Protein AF-A0A9D4WC76-F1 (afdb_monomer)

Mean predicted aligned error: 4.85 Å

Nearest PDB structures (foldseek):
  3puf-assembly3_G  TM=9.754E-01  e=1.643E-13  Homo sapiens
  3puf-assembly5_M  TM=9.587E-01  e=1.651E-12  Homo sapiens
  3puf-assembly2_D  TM=9.826E-01  e=5.233E-12  Homo sapiens
  8yjz-assembly1_H  TM=9.513E-01  e=6.866E-12  Homo sapiens
  3kio-assembly1_A  TM=9.152E-01  e=1.271E-10  Mus musculus

InterPro domains:
  IPR001352 Ribonuclease HII/HIII [PTHR10954] (1-130)
  IPR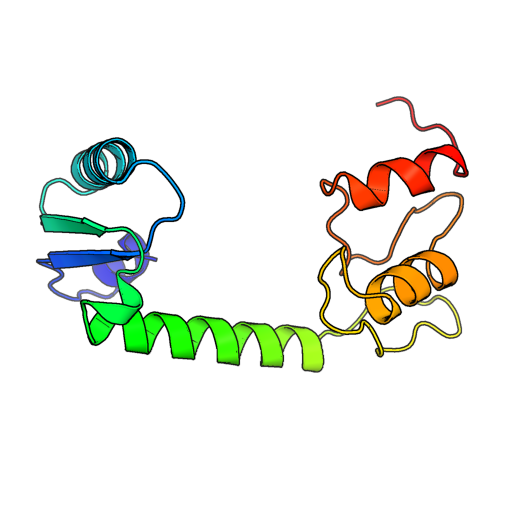012337 Ribonuclease H-like superfamily [SSF53098] (5-123)
  IPR023160 Ribonuclease HII, helix-loop-helix cap domain superfamily [G3DSA:1.10.10.460] (78-127)
  IPR024567 Ribonuclease HII/HIII domain [PF01351] (3-118)
  IPR024567 Ribonuclease HII/HIII domain [PS51975] (1-127)
  IPR036397 Ribonuclease H superfamily [G3DSA:3.30.420.10] (1-77)

Foldseek 3Di:
DVVVCVVVPDPAAEDEEEDPDDQVVVQVVVCVVPVRHHYDYDHPVLVVDVVVVVVVVVVVVVVVVCLVVPDFPDPDPPLDSQCDPCDLVDPSNLVSLVVAQDQEPGHTPVDDCPDPSSVVVPVNHDDDDD

Solvent-accessible surface area (backbone atoms only — not comparable to full-atom values): 8045 Å² total; per-residue (Å²): 108,71,68,58,46,48,73,74,68,50,90,66,58,69,49,73,38,68,42,94,68,67,35,68,65,49,32,54,53,48,35,69,77,39,74,83,33,49,65,47,48,31,69,64,24,44,82,74,35,70,72,36,31,52,50,52,50,56,52,50,56,51,49,55,47,51,64,76,65,58,79,78,86,71,84,60,88,82,79,70,89,69,44,60,86,69,44,90,86,38,67,51,20,49,52,38,51,67,76,52,55,41,57,84,74,44,58,57,87,89,55,66,73,88,39,73,7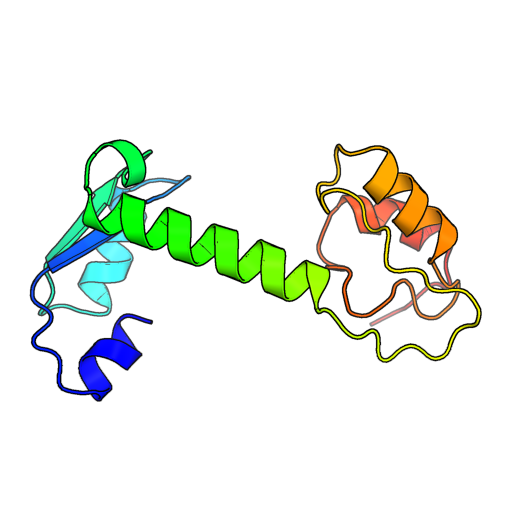9,45,57,69,57,52,76,75,32,63,90,82,90,131

Sequence (130 aa):
LVDRVLKIGVLLTEVYIDTVGDPGKYEAKMSKNFPSIKFVVAKKADSLYPVVSGASIAAKVTRDRAVRDWVLDETADNIHRNFGSGYPADPATKSWLENHKHSIFGFPTLVRFSWGTCSTYFKSGAEVLW

Organism: Pisum sativum (NCBI:txid3888)

Radius of gyration: 19.81 Å; Cα contacts (8 Å, |Δi|>4): 119; chains: 1; bounding box: 44×32×47 Å

Structure (mmCIF, N/CA/C/O backbone):
data_AF-A0A9D4WC76-F1
#
_entry.id   AF-A0A9D4WC76-F1
#
loop_
_atom_site.group_PDB
_atom_site.id
_atom_site.type_symbol
_atom_site.label_atom_id
_atom_site.label_alt_id
_atom_site.label_comp_id
_atom_site.label_asym_id
_atom_site.label_entity_id
_atom_site.label_seq_id
_atom_site.pdbx_PDB_ins_code
_atom_site.Cartn_x
_atom_site.Cartn_y
_atom_site.Cartn_z
_atom_site.occupancy
_atom_site.B_iso_or_equiv
_atom_site.auth_seq_id
_atom_site.auth_comp_id
_atom_site.auth_asym_id
_atom_site.auth_atom_id
_atom_site.pdbx_PDB_model_num
ATOM 1 N N . LEU A 1 1 ? -13.074 0.661 2.031 1.00 94.31 1 LEU A N 1
ATOM 2 C CA . LEU A 1 1 ? -13.282 -0.624 2.746 1.00 94.31 1 LEU A CA 1
ATOM 3 C C . LEU A 1 1 ? -14.261 -0.472 3.906 1.00 94.31 1 LEU A C 1
ATOM 5 O O . LEU A 1 1 ? -15.281 -1.133 3.846 1.00 94.31 1 LEU A O 1
ATOM 9 N N . VAL A 1 2 ? -14.026 0.422 4.878 1.00 95.25 2 VAL A N 1
ATOM 10 C CA . VAL A 1 2 ? -14.977 0.701 5.984 1.00 95.25 2 VAL A CA 1
ATOM 11 C C . VAL A 1 2 ? -16.397 0.983 5.472 1.00 95.25 2 VAL A C 1
ATOM 13 O O . VAL A 1 2 ? -17.326 0.266 5.816 1.00 95.25 2 VAL A O 1
ATOM 16 N N . ASP A 1 3 ? -16.546 1.934 4.547 1.00 95.44 3 ASP A N 1
ATOM 17 C CA . ASP A 1 3 ? -17.830 2.249 3.898 1.00 95.44 3 ASP A CA 1
ATOM 18 C C . ASP A 1 3 ? -18.504 1.028 3.235 1.00 95.44 3 ASP A C 1
ATOM 20 O O . ASP A 1 3 ? -19.706 0.824 3.356 1.00 95.44 3 ASP A O 1
ATOM 24 N N . ARG A 1 4 ? -17.721 0.150 2.593 1.00 96.94 4 ARG A N 1
ATOM 25 C CA . ARG A 1 4 ? -18.242 -1.088 1.994 1.00 96.94 4 ARG A CA 1
ATOM 26 C C . ARG A 1 4 ? -18.809 -2.028 3.059 1.00 96.94 4 ARG A C 1
ATOM 28 O O . ARG A 1 4 ? -19.844 -2.630 2.813 1.00 96.94 4 ARG A O 1
ATOM 35 N N . VAL A 1 5 ? -18.141 -2.154 4.207 1.00 96.00 5 VAL A N 1
ATOM 36 C CA . VAL A 1 5 ? -18.589 -2.996 5.332 1.00 96.00 5 VAL A CA 1
ATOM 37 C C . VAL A 1 5 ? -19.901 -2.467 5.922 1.00 96.00 5 VAL A C 1
ATOM 39 O O . VAL A 1 5 ? -20.813 -3.248 6.176 1.00 96.00 5 VAL A O 1
ATOM 42 N N . LEU A 1 6 ? -20.046 -1.146 6.046 1.00 95.38 6 LEU A N 1
ATOM 43 C CA . LEU A 1 6 ? -21.309 -0.529 6.467 1.00 95.38 6 LEU A CA 1
ATOM 44 C C . LEU A 1 6 ? -22.442 -0.801 5.468 1.00 95.38 6 LEU A C 1
ATOM 46 O O . LEU A 1 6 ? -23.540 -1.183 5.861 1.00 95.38 6 LEU A O 1
ATOM 50 N N . LYS A 1 7 ? -22.165 -0.664 4.166 1.00 96.62 7 LYS A N 1
ATOM 51 C CA . LYS A 1 7 ? -23.154 -0.881 3.095 1.00 96.62 7 LYS A CA 1
ATOM 52 C C . LYS A 1 7 ? -23.683 -2.311 3.016 1.00 96.62 7 LYS A C 1
ATOM 54 O O . LYS A 1 7 ? -24.809 -2.503 2.579 1.00 96.62 7 LYS A O 1
ATOM 59 N N . ILE A 1 8 ? -22.898 -3.302 3.436 1.00 97.19 8 ILE A N 1
ATOM 60 C CA . ILE A 1 8 ? -23.350 -4.702 3.505 1.00 97.19 8 ILE A CA 1
ATOM 61 C C . ILE A 1 8 ? -24.097 -5.026 4.812 1.00 97.19 8 ILE A C 1
ATOM 63 O O . ILE A 1 8 ? -24.413 -6.186 5.052 1.00 97.19 8 ILE A O 1
ATOM 67 N N . GLY A 1 9 ? -24.383 -4.024 5.654 1.00 95.50 9 GLY A N 1
ATOM 68 C CA . GLY A 1 9 ? -25.217 -4.167 6.851 1.00 95.50 9 GLY A CA 1
ATOM 69 C C . GLY A 1 9 ? -24.490 -4.689 8.092 1.00 95.50 9 GLY A C 1
ATOM 70 O O . GLY A 1 9 ? -25.142 -5.059 9.065 1.00 95.50 9 GLY A O 1
ATOM 71 N N . VAL A 1 10 ? -23.153 -4.727 8.091 1.00 96.06 10 VAL A N 1
ATOM 72 C CA . VAL A 1 10 ? -22.389 -5.115 9.284 1.00 96.06 10 VAL A CA 1
ATOM 73 C C . VAL A 1 10 ? -22.448 -3.986 10.310 1.00 96.06 10 VAL A C 1
ATOM 75 O O . VAL A 1 10 ? -22.070 -2.850 10.019 1.00 96.06 10 VAL A O 1
ATOM 78 N N . LEU A 1 11 ? -22.870 -4.317 11.534 1.00 95.50 11 LEU A N 1
ATOM 79 C CA . LEU A 1 11 ? -22.802 -3.411 12.677 1.00 95.50 11 LEU A CA 1
ATOM 80 C C . LEU A 1 11 ? -21.337 -3.217 13.092 1.00 95.50 11 LEU A C 1
ATOM 82 O O . LEU A 1 11 ? -20.785 -3.981 13.881 1.00 95.50 11 LEU A O 1
ATOM 86 N N . LEU A 1 12 ? -20.701 -2.201 12.518 1.00 96.00 12 LEU A N 1
ATOM 87 C CA . LEU A 1 12 ? -19.303 -1.875 12.763 1.00 96.00 12 LEU A CA 1
ATOM 88 C C . LEU A 1 12 ? -19.196 -0.787 13.835 1.00 96.00 12 LEU A C 1
ATOM 90 O O . LEU A 1 12 ? -19.538 0.365 13.584 1.00 96.00 12 LEU A O 1
ATOM 94 N N . THR A 1 13 ? -18.717 -1.155 15.022 1.00 96.88 13 THR A N 1
ATOM 95 C CA . THR A 1 13 ? -18.597 -0.247 16.177 1.00 96.88 13 THR A CA 1
ATOM 96 C C . THR A 1 13 ? -17.170 0.247 16.408 1.00 96.88 13 THR A C 1
ATOM 98 O O . THR A 1 13 ? -16.977 1.370 16.873 1.00 96.88 13 THR A O 1
ATOM 101 N N . GLU A 1 14 ? -16.162 -0.557 16.061 1.00 97.75 14 GLU A N 1
ATOM 102 C CA . GLU A 1 14 ? -14.752 -0.245 16.294 1.00 97.75 14 GLU A CA 1
ATOM 103 C C . GLU A 1 14 ? -13.861 -0.715 15.134 1.00 97.75 14 GLU A C 1
ATOM 105 O O . GLU A 1 14 ? -14.072 -1.786 14.560 1.00 97.75 14 GLU A O 1
ATOM 110 N N . VAL A 1 15 ? -12.858 0.095 14.781 1.00 98.25 15 VAL A N 1
ATOM 111 C CA . VAL A 1 15 ? -11.894 -0.179 13.707 1.00 98.25 15 VAL A CA 1
ATOM 112 C C . VAL A 1 15 ? -10.472 0.094 14.188 1.00 98.25 15 VAL A C 1
ATOM 114 O O . VAL A 1 15 ? -10.149 1.194 14.631 1.00 98.25 15 VAL A O 1
ATOM 117 N N . TYR A 1 16 ? -9.602 -0.898 14.012 1.00 98.44 16 TYR A N 1
ATOM 118 C CA . TYR A 1 16 ? -8.180 -0.827 14.337 1.00 98.44 16 TYR A CA 1
ATOM 119 C C . TYR A 1 16 ? -7.354 -0.688 13.057 1.00 98.44 16 TYR A C 1
ATOM 121 O O . TYR A 1 16 ? -7.568 -1.433 12.097 1.00 98.44 16 TYR A O 1
ATOM 129 N N . ILE A 1 17 ? -6.420 0.262 13.027 1.00 98.12 17 ILE A N 1
ATOM 130 C CA . ILE A 1 17 ? -5.647 0.603 11.828 1.00 98.12 17 ILE A CA 1
ATOM 131 C C . ILE A 1 17 ? -4.153 0.646 12.152 1.00 98.12 17 ILE A C 1
ATOM 133 O O . ILE A 1 17 ? -3.723 1.374 13.046 1.00 98.12 17 ILE A O 1
ATOM 137 N N . ASP A 1 18 ? -3.361 -0.089 11.368 1.00 98.31 18 ASP A N 1
ATOM 138 C CA . ASP A 1 18 ? -1.906 0.067 11.337 1.00 98.31 18 ASP A CA 1
ATOM 139 C C . ASP A 1 18 ? -1.506 1.291 10.506 1.00 98.31 18 ASP A C 1
ATOM 141 O O . ASP A 1 18 ? -2.035 1.516 9.413 1.00 98.31 18 ASP A O 1
ATOM 145 N N . THR A 1 19 ? -0.571 2.092 11.017 1.00 97.56 19 THR A N 1
ATOM 146 C CA . THR A 1 19 ? -0.062 3.279 10.321 1.00 97.56 19 THR A CA 1
ATOM 147 C C . THR A 1 19 ? 1.458 3.354 10.337 1.00 97.56 19 THR A C 1
ATOM 149 O O . THR A 1 19 ? 2.122 3.011 11.314 1.00 97.56 19 THR A O 1
ATOM 152 N N . VAL A 1 20 ? 2.011 3.902 9.258 1.00 94.81 20 VAL A N 1
ATOM 153 C CA . VAL A 1 20 ? 3.423 4.305 9.165 1.00 94.81 20 VAL A CA 1
ATOM 154 C C . VAL A 1 20 ? 3.637 5.766 9.587 1.00 94.81 20 VAL A C 1
ATOM 156 O O . VAL A 1 20 ? 4.758 6.164 9.897 1.00 94.81 20 VAL A O 1
ATOM 159 N N . GLY A 1 21 ? 2.567 6.569 9.601 1.00 93.62 21 GLY A N 1
ATOM 160 C CA . GLY A 1 21 ? 2.601 8.010 9.847 1.00 93.62 21 GLY A CA 1
ATOM 161 C C . GLY A 1 21 ? 2.188 8.407 11.263 1.00 93.62 21 GLY A C 1
ATOM 162 O O . GLY A 1 21 ? 2.289 7.629 12.209 1.00 93.62 21 GLY A O 1
ATOM 163 N N . ASP A 1 22 ? 1.733 9.650 11.400 1.00 96.75 22 ASP A N 1
ATOM 164 C CA . ASP A 1 22 ? 1.155 10.181 12.635 1.00 96.75 22 ASP A CA 1
ATOM 165 C C . ASP A 1 22 ? -0.207 9.512 12.912 1.00 96.75 22 ASP A C 1
ATOM 167 O O . ASP A 1 22 ? -1.132 9.675 12.104 1.00 96.75 22 ASP A O 1
ATOM 171 N N . PRO A 1 23 ? -0.351 8.749 14.013 1.00 97.31 23 PRO A N 1
ATOM 172 C CA . PRO A 1 23 ? -1.606 8.078 14.324 1.00 97.31 23 PRO A CA 1
ATOM 173 C C . PRO A 1 23 ? -2.743 9.051 14.632 1.00 97.31 23 PRO A C 1
ATOM 175 O O . PRO A 1 23 ? -3.840 8.860 14.117 1.00 97.31 23 PRO A O 1
ATOM 178 N N . GLY A 1 24 ? -2.478 10.129 15.376 1.00 97.69 24 GLY A N 1
ATOM 179 C CA . GLY A 1 24 ? -3.503 11.082 15.808 1.00 97.69 24 GLY A CA 1
ATOM 180 C C . GLY A 1 24 ? -4.117 11.851 14.641 1.00 97.69 24 GLY A C 1
ATOM 181 O O . GLY A 1 24 ? -5.338 11.993 14.558 1.00 97.69 24 GLY A O 1
ATOM 182 N N . LYS A 1 25 ? -3.298 12.276 13.668 1.00 97.44 25 LYS A N 1
ATOM 183 C CA . LYS A 1 25 ? -3.810 12.905 12.435 1.00 97.44 25 LYS A CA 1
ATOM 184 C C . LYS A 1 25 ? -4.698 11.953 11.642 1.00 97.44 25 LYS A C 1
ATOM 186 O O . LYS A 1 25 ? -5.707 12.382 11.077 1.00 97.44 25 LYS A O 1
ATOM 191 N N . TYR A 1 26 ? -4.313 10.679 11.559 1.00 97.69 26 TYR A N 1
ATOM 192 C CA . TYR A 1 26 ? -5.079 9.715 10.782 1.00 97.69 26 TYR A CA 1
ATOM 193 C C . TYR A 1 26 ? -6.367 9.304 11.498 1.00 97.69 26 TYR A C 1
ATOM 195 O O . TYR A 1 26 ? -7.417 9.250 10.863 1.00 97.69 26 TYR A O 1
ATOM 203 N N . GLU A 1 27 ? -6.315 9.119 12.814 1.00 97.75 27 GLU A N 1
ATOM 204 C CA . GLU A 1 27 ? -7.483 8.872 13.656 1.00 97.75 27 GLU A CA 1
ATOM 205 C C . GLU A 1 27 ? -8.493 10.013 13.543 1.00 97.75 27 GLU A C 1
ATOM 207 O O . GLU A 1 27 ? -9.640 9.771 13.182 1.00 97.75 27 GLU A O 1
ATOM 212 N N . ALA A 1 28 ? -8.058 11.267 13.711 1.00 97.81 28 ALA A N 1
ATOM 213 C CA . ALA A 1 28 ? -8.931 12.433 13.569 1.00 97.81 28 ALA A CA 1
ATOM 214 C C . ALA A 1 28 ? -9.601 12.492 12.186 1.00 97.81 28 ALA A C 1
ATOM 216 O O . ALA A 1 28 ? -10.794 12.783 12.074 1.00 97.81 28 ALA A O 1
ATOM 217 N N . LYS A 1 29 ? -8.854 12.169 11.121 1.00 97.56 29 LYS A N 1
ATOM 218 C CA . LYS A 1 29 ? -9.399 12.081 9.758 1.00 97.56 29 LYS A CA 1
ATOM 219 C C . LYS A 1 29 ? -10.462 10.984 9.641 1.00 97.56 29 LYS A C 1
ATOM 221 O O . LYS A 1 29 ? -11.493 11.211 9.010 1.00 97.56 29 LYS A O 1
ATOM 226 N N . MET A 1 30 ? -10.213 9.806 10.206 1.00 97.62 30 MET A N 1
ATOM 227 C CA . MET A 1 30 ? -11.136 8.673 10.126 1.00 97.62 30 MET A CA 1
ATOM 228 C C . MET A 1 30 ? -12.397 8.911 10.958 1.00 97.62 30 MET A C 1
ATOM 230 O O . MET A 1 30 ? -13.495 8.763 10.425 1.00 97.62 30 MET A O 1
ATOM 234 N N . SER A 1 31 ? -12.252 9.387 12.194 1.00 97.12 31 SER A N 1
ATOM 235 C CA . SER A 1 31 ? -13.367 9.734 13.081 1.00 97.12 31 SER A CA 1
ATOM 236 C C . SER A 1 31 ? -14.232 10.860 12.507 1.00 97.12 31 SER A C 1
ATOM 238 O O . SER A 1 31 ? -15.451 10.822 12.637 1.00 97.12 31 SER A O 1
ATOM 240 N N . LYS A 1 32 ? -13.642 11.827 11.786 1.00 97.62 32 LYS A N 1
ATOM 241 C CA . LYS A 1 32 ? -14.411 12.850 11.055 1.00 97.62 32 LYS A CA 1
ATOM 242 C C . LYS A 1 32 ? -15.275 12.248 9.941 1.00 97.62 32 LYS A C 1
ATOM 244 O O . LYS A 1 32 ? -16.395 12.699 9.728 1.00 97.62 32 LYS A O 1
ATOM 249 N N . ASN A 1 33 ? -14.750 11.260 9.217 1.00 96.56 33 ASN A N 1
ATOM 250 C CA . ASN A 1 33 ? -15.443 10.643 8.083 1.00 96.56 33 ASN A CA 1
ATOM 251 C C . ASN A 1 33 ? -16.471 9.585 8.508 1.00 96.56 33 ASN A C 1
ATOM 253 O O . ASN A 1 33 ? -17.423 9.340 7.772 1.00 96.56 33 ASN A O 1
ATOM 257 N N . PHE A 1 34 ? -16.286 8.962 9.674 1.00 96.69 34 PHE A N 1
ATOM 258 C CA . PHE A 1 34 ? -17.169 7.923 10.203 1.00 96.69 34 PHE A CA 1
ATOM 259 C C . PHE A 1 34 ? -17.460 8.170 11.699 1.00 96.69 34 PHE A C 1
ATOM 261 O O . PHE A 1 34 ? -16.942 7.448 12.550 1.00 96.69 34 PHE A O 1
ATOM 268 N N . PRO A 1 35 ? -18.294 9.173 12.040 1.00 95.56 35 PRO A N 1
ATOM 269 C CA . PRO A 1 35 ? -18.458 9.641 13.423 1.00 95.56 35 PRO A CA 1
ATOM 270 C C . PRO A 1 35 ? -19.053 8.615 14.394 1.00 95.56 35 PRO A C 1
ATOM 272 O O . PRO A 1 35 ? -18.874 8.731 15.600 1.00 95.56 35 PRO A O 1
ATOM 275 N N . SER A 1 36 ? -19.775 7.616 13.882 1.00 95.44 36 SER A N 1
ATOM 276 C CA . SER A 1 36 ? -20.409 6.561 14.681 1.00 95.44 36 SER A CA 1
ATOM 277 C C . SER A 1 36 ? -19.488 5.373 14.980 1.00 95.44 36 SER A C 1
ATOM 279 O O . SER A 1 36 ? -19.938 4.401 15.583 1.00 95.44 36 SER A O 1
ATOM 281 N N . ILE A 1 37 ? -18.233 5.409 14.525 1.00 97.62 37 ILE A N 1
ATOM 282 C CA . ILE A 1 37 ? -17.266 4.318 14.665 1.00 97.62 37 ILE A CA 1
ATOM 283 C C . ILE A 1 37 ? -16.097 4.804 15.512 1.00 97.62 37 ILE A C 1
ATOM 285 O O . ILE A 1 37 ? -15.510 5.852 15.243 1.00 97.62 37 ILE A O 1
ATOM 289 N N . LYS A 1 38 ? -15.709 4.008 16.506 1.00 98.19 38 LYS A N 1
ATOM 290 C CA . LYS A 1 38 ? -14.480 4.241 17.263 1.00 98.19 38 LYS A CA 1
ATOM 291 C C . LYS A 1 38 ? -13.272 3.798 16.436 1.00 98.19 38 LYS A C 1
ATOM 293 O O . LYS A 1 38 ? -13.197 2.642 16.023 1.00 98.19 38 LYS A O 1
ATOM 298 N N . PHE A 1 39 ? -12.311 4.690 16.220 1.00 98.25 39 PHE A N 1
ATOM 299 C CA . PHE A 1 39 ? -11.047 4.347 15.566 1.00 98.25 39 PHE A CA 1
ATOM 300 C C . PHE A 1 39 ? -9.925 4.230 16.583 1.00 98.25 39 PHE A C 1
ATOM 302 O O . PHE A 1 39 ? -9.790 5.071 17.463 1.00 98.25 39 PHE A O 1
ATOM 309 N N . VAL A 1 40 ? -9.100 3.200 16.421 1.00 98.12 40 VAL A N 1
ATOM 310 C CA . VAL A 1 40 ? -7.831 3.043 17.129 1.00 98.12 40 VAL A CA 1
ATOM 311 C C . VAL A 1 40 ? -6.743 2.951 16.073 1.00 98.12 40 VAL A C 1
ATOM 313 O O . VAL A 1 40 ? -6.659 1.969 15.331 1.00 98.12 40 VAL A O 1
ATOM 316 N N . VAL A 1 41 ? -5.920 3.990 15.969 1.00 98.25 41 VAL A N 1
ATOM 317 C CA . VAL A 1 41 ? -4.804 4.023 15.022 1.00 98.25 41 VAL A CA 1
ATOM 318 C C . VAL A 1 41 ? -3.504 3.893 15.799 1.00 98.25 41 VAL A C 1
ATOM 320 O O . VAL A 1 41 ? -3.240 4.666 16.716 1.00 98.25 41 VAL A O 1
ATOM 323 N N . ALA A 1 42 ? -2.668 2.928 15.428 1.00 98.00 42 ALA A N 1
ATOM 324 C CA . ALA A 1 42 ? -1.388 2.703 16.089 1.00 98.00 42 ALA A CA 1
ATOM 325 C C . ALA A 1 42 ? -0.303 2.321 15.082 1.00 98.00 42 ALA A C 1
ATOM 327 O O . ALA A 1 42 ? -0.574 1.797 14.003 1.00 98.00 42 ALA A O 1
ATOM 328 N N . LYS A 1 43 ? 0.952 2.590 15.444 1.00 97.94 43 LYS A N 1
ATOM 329 C CA . LYS A 1 43 ? 2.105 2.051 14.716 1.00 97.94 43 LYS A CA 1
ATOM 330 C C . LYS A 1 43 ? 2.316 0.600 15.139 1.00 97.94 43 LYS A C 1
ATOM 332 O O . LYS A 1 43 ? 2.249 0.322 16.336 1.00 97.94 43 LYS A O 1
ATOM 337 N N . LYS A 1 44 ? 2.632 -0.287 14.190 1.00 96.44 44 LYS A N 1
ATOM 338 C CA . LYS A 1 44 ? 2.794 -1.733 14.438 1.00 96.44 44 LYS A CA 1
ATOM 339 C C . LYS A 1 44 ? 1.533 -2.352 15.050 1.00 96.44 44 LYS A C 1
ATOM 341 O O . LYS A 1 44 ? 1.609 -3.220 15.919 1.00 96.44 44 LYS A O 1
ATOM 346 N N . ALA A 1 45 ? 0.362 -1.877 14.630 1.00 97.56 45 ALA A N 1
ATOM 347 C CA . ALA A 1 45 ? -0.917 -2.337 15.161 1.00 97.56 45 ALA A CA 1
ATOM 348 C C . ALA A 1 45 ? -1.157 -3.826 14.859 1.00 97.56 45 ALA A C 1
ATOM 350 O O . ALA A 1 45 ? -1.845 -4.503 15.618 1.00 97.56 45 ALA A O 1
ATOM 351 N N . ASP A 1 46 ? -0.538 -4.359 13.804 1.00 97.44 46 ASP A N 1
ATOM 352 C CA . ASP A 1 46 ? -0.528 -5.786 13.476 1.00 97.44 46 ASP A CA 1
ATOM 353 C C . ASP A 1 46 ? 0.148 -6.662 14.544 1.00 97.44 46 ASP A C 1
ATOM 355 O O . ASP A 1 46 ? -0.194 -7.836 14.678 1.00 97.44 46 ASP A O 1
ATOM 359 N N . SER A 1 47 ? 1.063 -6.088 15.326 1.00 97.19 47 SER A N 1
ATOM 360 C CA . SER A 1 47 ? 1.725 -6.750 16.458 1.00 97.19 47 SER A CA 1
ATOM 361 C C . SER A 1 47 ? 0.967 -6.571 17.780 1.00 97.19 47 SER A C 1
ATOM 363 O O . SER A 1 47 ? 1.260 -7.262 18.751 1.00 97.19 47 SER A O 1
ATOM 365 N N . LEU A 1 48 ? 0.016 -5.633 17.833 1.00 97.88 48 LEU A N 1
ATOM 366 C CA . LEU A 1 48 ? -0.742 -5.278 19.038 1.00 97.88 48 LEU A CA 1
ATOM 367 C C . LEU A 1 48 ? -2.149 -5.886 19.045 1.00 97.88 48 LEU A C 1
ATOM 369 O O . LEU A 1 48 ? -2.670 -6.226 20.104 1.00 97.88 48 LEU A O 1
ATOM 373 N N . TYR A 1 49 ? -2.770 -6.022 17.871 1.00 98.25 49 TYR A N 1
ATOM 374 C CA . TYR A 1 49 ? -4.175 -6.394 17.736 1.00 98.25 49 TYR A CA 1
ATOM 375 C C . TYR A 1 49 ? -4.338 -7.570 16.760 1.00 98.25 49 TYR A C 1
ATOM 377 O O . TYR A 1 49 ? -4.044 -7.420 15.568 1.00 98.25 49 TYR A O 1
ATOM 385 N N . PRO A 1 50 ? -4.884 -8.723 17.201 1.00 98.44 50 PRO A N 1
ATOM 386 C CA . PRO A 1 50 ? -5.064 -9.898 16.344 1.00 98.44 50 PRO A CA 1
ATOM 387 C C . PRO A 1 50 ? -5.875 -9.628 15.070 1.00 98.44 50 PRO A C 1
ATOM 389 O O . PRO A 1 50 ? -5.563 -10.169 14.011 1.00 98.44 50 PRO A O 1
ATOM 392 N N . VAL A 1 51 ? -6.877 -8.743 15.137 1.00 97.88 51 VAL A N 1
ATOM 393 C CA . VAL A 1 51 ? -7.692 -8.356 13.970 1.00 97.88 51 VAL A CA 1
ATOM 394 C C . VAL A 1 51 ? -6.869 -7.643 12.893 1.00 97.88 51 VAL A C 1
ATOM 396 O O . VAL A 1 51 ? -7.069 -7.878 11.701 1.00 97.88 51 VAL A O 1
ATOM 399 N N . VAL A 1 52 ? -5.893 -6.827 13.300 1.00 98.50 52 VAL A N 1
ATOM 400 C CA . VAL A 1 52 ? -4.979 -6.147 12.375 1.00 98.50 52 VAL A CA 1
ATOM 401 C C . VAL A 1 52 ? -3.923 -7.123 11.859 1.00 98.50 52 VAL A C 1
ATOM 403 O O . VAL A 1 52 ? -3.580 -7.077 10.679 1.00 98.50 52 VAL A O 1
ATOM 406 N N . SER A 1 53 ? -3.471 -8.064 12.693 1.00 98.38 53 SER A N 1
ATOM 407 C CA . SER A 1 53 ? -2.592 -9.161 12.270 1.00 98.38 53 SER A CA 1
ATOM 408 C C . SER A 1 53 ? -3.231 -10.003 11.158 1.00 98.38 53 SER A C 1
ATOM 410 O O . SER A 1 53 ? -2.643 -10.189 10.090 1.00 98.38 53 SER A O 1
ATOM 412 N N . GLY A 1 54 ? -4.490 -10.415 11.346 1.00 98.44 54 GLY A N 1
ATOM 413 C CA . GLY A 1 54 ? -5.265 -11.136 10.333 1.00 98.44 54 GLY A CA 1
ATOM 414 C C . GLY A 1 54 ? -5.435 -10.334 9.039 1.00 98.44 54 GLY A C 1
ATOM 415 O O . GLY A 1 54 ? -5.215 -10.865 7.947 1.00 98.44 54 GLY A O 1
ATOM 416 N N . ALA A 1 55 ? -5.737 -9.035 9.143 1.00 98.12 55 ALA A N 1
ATOM 417 C CA . ALA A 1 55 ? -5.806 -8.147 7.981 1.00 98.12 55 ALA A CA 1
ATOM 418 C C . ALA A 1 55 ? -4.456 -8.036 7.246 1.00 98.12 55 ALA A C 1
ATOM 420 O O . ALA A 1 55 ? -4.417 -8.023 6.015 1.00 98.12 55 ALA A O 1
ATOM 421 N N . SER A 1 56 ? -3.346 -8.010 7.987 1.00 98.00 56 SER A N 1
ATOM 422 C CA . SER A 1 56 ? -1.982 -7.967 7.452 1.00 98.00 56 SER A CA 1
ATOM 423 C C . SER A 1 56 ? -1.643 -9.233 6.656 1.00 98.00 56 SER A C 1
ATOM 425 O O . SER A 1 56 ? -1.079 -9.137 5.563 1.00 98.00 56 SER A O 1
ATOM 427 N N . ILE A 1 57 ? -2.043 -10.413 7.147 1.00 98.06 57 ILE A N 1
ATOM 428 C CA . ILE A 1 57 ? -1.907 -11.685 6.418 1.00 98.06 57 ILE A CA 1
ATOM 429 C C . ILE A 1 57 ? -2.734 -11.646 5.131 1.00 98.06 57 ILE A C 1
ATOM 431 O O . ILE A 1 57 ? -2.193 -11.883 4.049 1.00 98.06 57 ILE A O 1
ATOM 435 N N . ALA A 1 58 ? -4.019 -11.292 5.227 1.00 98.19 58 ALA A N 1
ATOM 436 C CA . ALA A 1 58 ? -4.910 -11.229 4.070 1.00 98.19 58 ALA A CA 1
ATOM 437 C C . ALA A 1 58 ? -4.373 -10.276 2.989 1.00 98.19 58 ALA A C 1
ATOM 439 O O . ALA A 1 58 ? -4.361 -10.625 1.805 1.00 98.19 58 ALA A O 1
ATOM 440 N N . ALA A 1 59 ? -3.867 -9.106 3.388 1.00 97.06 59 ALA A N 1
ATOM 441 C CA . ALA A 1 59 ? -3.280 -8.132 2.474 1.00 97.06 59 ALA A CA 1
ATOM 442 C C . ALA A 1 59 ? -2.026 -8.672 1.769 1.00 97.06 59 ALA A C 1
ATOM 444 O O . ALA A 1 59 ? -1.923 -8.561 0.545 1.00 97.06 59 ALA A O 1
ATOM 445 N N . LYS A 1 60 ? -1.091 -9.283 2.511 1.00 94.56 60 LYS A N 1
ATOM 446 C CA . LYS A 1 60 ? 0.155 -9.828 1.945 1.00 94.56 60 LYS A CA 1
ATOM 447 C C . LYS A 1 60 ? -0.111 -10.995 0.996 1.00 94.56 60 LYS A C 1
ATOM 449 O O . LYS A 1 60 ? 0.342 -10.960 -0.142 1.00 94.56 60 LYS A O 1
ATOM 454 N N . VAL A 1 61 ? -0.924 -11.969 1.412 1.00 96.50 61 VAL A N 1
ATOM 455 C CA . VAL A 1 61 ? -1.263 -13.133 0.574 1.00 96.50 61 VAL A CA 1
ATOM 456 C C . VAL A 1 61 ? -1.980 -12.698 -0.706 1.00 96.50 61 VAL A C 1
ATOM 458 O O . VAL A 1 61 ? -1.664 -13.196 -1.788 1.00 96.50 61 VAL A O 1
ATOM 461 N N . THR A 1 62 ? -2.907 -11.739 -0.606 1.00 96.75 62 THR A N 1
ATOM 462 C CA . THR A 1 62 ? -3.618 -11.199 -1.776 1.00 96.75 62 THR A CA 1
ATOM 463 C C . THR A 1 62 ? -2.671 -10.461 -2.715 1.00 96.75 62 THR A C 1
ATOM 465 O O . THR A 1 62 ? -2.747 -10.669 -3.923 1.00 96.75 62 THR A O 1
ATOM 468 N N . ARG A 1 63 ? -1.755 -9.636 -2.185 1.00 94.31 63 ARG A N 1
ATOM 469 C CA . ARG A 1 63 ? -0.729 -8.950 -2.985 1.00 94.31 63 ARG A CA 1
ATOM 470 C C . ARG A 1 63 ? 0.127 -9.959 -3.743 1.00 94.31 63 ARG A C 1
ATOM 472 O O . ARG A 1 63 ? 0.266 -9.835 -4.956 1.00 94.31 63 ARG A O 1
ATOM 479 N N . ASP A 1 64 ? 0.692 -10.933 -3.039 1.00 90.81 64 ASP A N 1
ATOM 480 C CA . ASP A 1 64 ? 1.629 -11.883 -3.638 1.00 90.81 64 ASP A CA 1
ATOM 481 C C . ASP A 1 64 ? 0.933 -12.721 -4.708 1.00 90.81 64 ASP A C 1
ATOM 483 O O . ASP A 1 64 ? 1.496 -12.959 -5.774 1.00 90.81 64 ASP A O 1
ATOM 487 N N . ARG A 1 65 ? -0.326 -13.107 -4.468 1.00 92.00 65 ARG A N 1
ATOM 488 C CA . ARG A 1 65 ? -1.156 -13.760 -5.479 1.00 92.00 65 ARG A CA 1
ATOM 489 C C . ARG A 1 65 ? -1.415 -12.854 -6.681 1.00 92.00 65 ARG A C 1
ATOM 491 O O . ARG A 1 65 ? -1.194 -13.291 -7.799 1.00 92.00 65 ARG A O 1
ATOM 498 N N . ALA A 1 66 ? -1.835 -11.607 -6.470 1.00 92.00 66 ALA A N 1
ATOM 499 C CA . ALA A 1 66 ? -2.129 -10.678 -7.560 1.00 92.00 66 ALA A CA 1
ATOM 500 C C . ALA A 1 66 ? -0.906 -10.411 -8.450 1.00 92.00 66 ALA A C 1
ATOM 502 O O . ALA A 1 66 ? -1.047 -10.346 -9.663 1.00 92.00 66 ALA A O 1
ATOM 503 N N . VAL A 1 67 ? 0.294 -10.308 -7.868 1.00 88.56 67 VAL A N 1
ATOM 504 C CA . VAL A 1 67 ? 1.543 -10.157 -8.635 1.00 88.56 67 VAL A CA 1
ATOM 505 C C . VAL A 1 67 ? 1.898 -11.453 -9.371 1.00 88.56 67 VAL A C 1
ATOM 507 O O . VAL A 1 67 ? 2.233 -11.408 -10.553 1.00 88.56 67 VAL A O 1
ATOM 510 N N . ARG A 1 68 ? 1.786 -12.615 -8.710 1.00 85.56 68 ARG A N 1
ATOM 511 C CA . ARG A 1 68 ? 2.029 -13.927 -9.337 1.00 85.56 68 ARG A CA 1
ATOM 512 C C . ARG A 1 68 ? 1.044 -14.273 -10.444 1.00 85.56 68 ARG A C 1
ATOM 514 O O . ARG A 1 68 ? 1.419 -15.023 -11.337 1.00 85.56 68 ARG A O 1
ATOM 521 N N . ASP A 1 69 ? -0.181 -13.764 -10.382 1.00 89.31 69 ASP A N 1
ATOM 522 C CA . ASP A 1 69 ? -1.266 -14.019 -11.338 1.00 89.31 69 ASP A CA 1
ATOM 523 C C . ASP A 1 69 ? -1.436 -12.849 -12.328 1.00 89.31 69 ASP A C 1
ATOM 525 O O . ASP A 1 69 ? -2.281 -12.918 -13.214 1.00 89.31 69 ASP A O 1
ATOM 529 N N . TRP A 1 70 ? -0.602 -11.803 -12.232 1.00 89.50 70 TRP A N 1
ATOM 530 C CA . TRP A 1 70 ? -0.682 -10.628 -13.099 1.00 89.50 70 TRP A CA 1
ATOM 531 C C . TRP A 1 70 ? -0.524 -10.999 -14.573 1.00 89.50 70 TRP A C 1
ATOM 533 O O . TRP A 1 70 ? 0.471 -11.627 -14.958 1.00 89.50 70 TRP A O 1
ATOM 543 N N . VAL A 1 71 ? -1.495 -10.588 -15.381 1.00 87.38 71 VAL A N 1
ATOM 544 C CA . VAL A 1 71 ? -1.477 -10.716 -16.837 1.00 87.38 71 VAL A CA 1
ATOM 545 C C . VAL A 1 71 ? -1.049 -9.369 -17.397 1.00 87.38 71 VAL A C 1
ATOM 547 O O . VAL A 1 71 ? -1.597 -8.339 -17.018 1.00 87.38 71 VAL A O 1
ATOM 550 N N . LEU A 1 72 ? -0.014 -9.383 -18.227 1.00 86.56 72 LEU A N 1
ATOM 551 C CA . LEU A 1 72 ? 0.460 -8.196 -18.924 1.00 86.56 72 LEU A CA 1
ATOM 552 C C . LEU A 1 72 ? -0.325 -8.072 -20.226 1.00 86.56 72 LEU A C 1
ATOM 554 O O . LEU A 1 72 ? -0.409 -9.044 -20.977 1.00 86.56 72 LEU A O 1
ATOM 558 N N . ASP A 1 73 ? -0.897 -6.896 -20.460 1.00 83.00 73 ASP A N 1
ATOM 559 C CA . ASP A 1 73 ? -1.654 -6.599 -21.681 1.00 83.00 73 ASP A CA 1
ATOM 560 C C . ASP A 1 73 ? -0.718 -6.242 -22.849 1.00 83.00 73 ASP A C 1
ATOM 562 O O . ASP A 1 73 ? -1.115 -6.243 -24.014 1.00 83.00 73 ASP A O 1
ATOM 566 N N . GLU A 1 74 ? 0.538 -5.913 -22.547 1.00 85.12 74 GLU A N 1
ATOM 567 C CA . GLU A 1 74 ? 1.531 -5.497 -23.524 1.00 85.12 74 GLU A CA 1
ATOM 568 C C . GLU A 1 74 ? 1.956 -6.667 -24.419 1.00 85.12 74 GLU A C 1
ATOM 570 O O . GLU A 1 74 ? 2.447 -7.693 -23.953 1.00 85.12 74 GLU A O 1
ATOM 575 N N . THR A 1 75 ? 1.839 -6.481 -25.734 1.00 67.00 75 THR A N 1
ATOM 576 C CA . THR A 1 75 ? 2.146 -7.502 -26.749 1.00 67.00 75 THR A CA 1
ATOM 577 C C . THR A 1 75 ? 3.616 -7.528 -27.167 1.00 67.00 75 THR A C 1
ATOM 579 O O . THR A 1 75 ? 3.937 -8.080 -28.216 1.00 67.00 75 THR A O 1
ATOM 582 N N . ALA A 1 76 ? 4.510 -6.868 -26.424 1.00 67.19 76 ALA A N 1
ATOM 583 C CA . ALA A 1 76 ? 5.920 -6.839 -26.789 1.00 67.19 76 ALA A CA 1
ATOM 584 C C . ALA A 1 76 ? 6.537 -8.232 -26.603 1.00 67.19 76 ALA A C 1
ATOM 586 O O 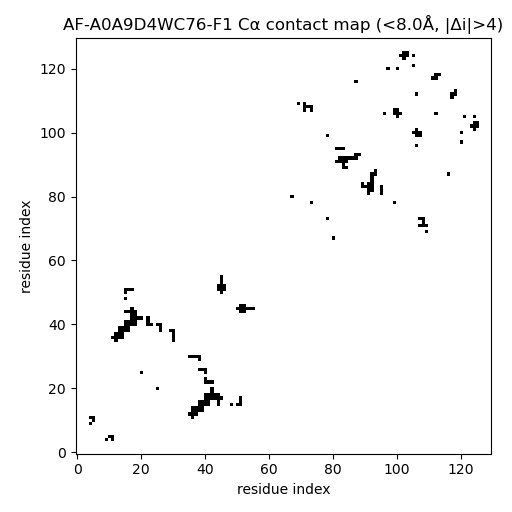. ALA A 1 76 ? 6.370 -8.866 -25.555 1.00 67.19 76 AL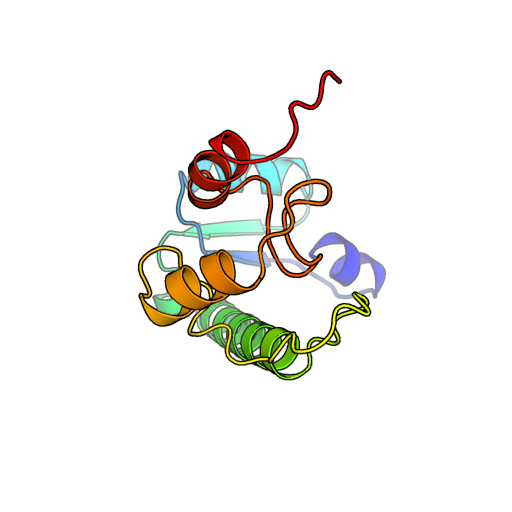A A O 1
ATOM 587 N N . ASP A 1 77 ? 7.265 -8.696 -27.617 1.00 61.53 77 ASP A N 1
ATOM 588 C CA . ASP A 1 77 ? 7.934 -9.989 -27.573 1.00 61.53 77 ASP A CA 1
ATOM 589 C C . ASP A 1 77 ? 8.901 -10.047 -26.375 1.00 61.53 77 ASP A C 1
ATOM 591 O O . ASP A 1 77 ? 9.717 -9.148 -26.167 1.00 61.53 77 ASP A O 1
ATOM 595 N N . ASN A 1 78 ? 8.828 -11.138 -25.604 1.00 69.75 78 ASN A N 1
ATOM 596 C CA . ASN A 1 78 ? 9.703 -11.475 -24.469 1.00 69.75 78 ASN A CA 1
ATOM 597 C C . ASN A 1 78 ? 9.458 -10.777 -23.119 1.00 69.75 78 ASN A C 1
ATOM 599 O O . ASN A 1 78 ? 10.330 -10.874 -22.250 1.00 69.75 78 ASN A O 1
ATOM 603 N N . ILE A 1 79 ? 8.294 -10.161 -22.860 1.00 77.19 79 ILE A N 1
ATOM 604 C CA . ILE A 1 79 ? 8.004 -9.726 -21.482 1.00 77.19 79 ILE A CA 1
ATOM 605 C C . ILE A 1 79 ? 7.779 -10.946 -20.579 1.00 77.19 79 ILE A C 1
ATOM 607 O O . ILE A 1 79 ? 6.750 -11.622 -20.635 1.00 77.19 79 ILE A O 1
ATOM 611 N N . HIS A 1 80 ? 8.750 -11.227 -19.711 1.00 81.00 80 HIS A N 1
ATOM 612 C CA . HIS A 1 80 ? 8.684 -12.351 -18.778 1.00 81.00 80 HIS A CA 1
ATOM 613 C C . HIS A 1 80 ? 8.244 -11.913 -17.375 1.00 81.00 80 HIS A C 1
ATOM 615 O O . HIS A 1 80 ? 8.435 -10.773 -16.960 1.00 81.00 80 HIS A O 1
ATOM 621 N N . ARG A 1 81 ? 7.697 -12.845 -16.586 1.00 83.50 81 ARG A N 1
ATOM 622 C CA . ARG A 1 81 ? 7.054 -12.558 -15.284 1.00 83.50 81 ARG A CA 1
ATOM 623 C C . ARG A 1 81 ? 8.005 -12.576 -14.081 1.00 83.50 81 ARG A C 1
ATOM 625 O O . ARG A 1 81 ? 7.571 -12.629 -12.934 1.00 83.50 81 ARG A O 1
ATOM 632 N N . ASN A 1 82 ? 9.315 -12.534 -14.325 1.00 86.62 82 ASN A N 1
ATOM 633 C CA . ASN A 1 82 ? 10.318 -12.568 -13.253 1.00 86.62 82 ASN A CA 1
ATOM 634 C C . ASN A 1 82 ? 10.601 -11.150 -12.755 1.00 86.62 82 ASN A C 1
ATOM 636 O O . ASN A 1 82 ? 11.688 -10.617 -12.959 1.00 86.62 82 ASN A O 1
ATOM 640 N N . PHE A 1 83 ? 9.603 -10.549 -12.108 1.00 88.25 83 PHE A N 1
ATOM 641 C CA . PHE A 1 83 ? 9.649 -9.166 -11.620 1.00 88.25 83 PHE A CA 1
ATOM 642 C C . PHE A 1 83 ? 10.561 -8.971 -10.399 1.00 88.25 83 PHE A C 1
ATOM 644 O O . PHE A 1 83 ? 10.771 -7.844 -9.961 1.00 88.25 83 PHE A O 1
ATOM 651 N N . GLY A 1 84 ? 11.056 -10.059 -9.803 1.00 89.50 84 GLY A N 1
ATOM 652 C CA . GLY A 1 84 ? 11.647 -10.031 -8.470 1.00 89.50 84 GLY A CA 1
ATOM 653 C C . GLY A 1 84 ? 10.592 -9.748 -7.396 1.00 89.50 84 GLY A C 1
ATOM 654 O O . GLY A 1 84 ? 9.425 -10.118 -7.517 1.00 89.50 84 GLY A O 1
ATOM 655 N N . SER A 1 85 ? 11.006 -9.085 -6.324 1.00 88.69 85 SER A N 1
ATOM 656 C CA . SER A 1 85 ? 10.149 -8.685 -5.201 1.00 88.69 85 SER A CA 1
ATOM 657 C C . SER A 1 85 ? 9.240 -7.481 -5.500 1.00 88.69 85 SER A C 1
ATOM 659 O O . SER A 1 85 ? 8.299 -7.205 -4.745 1.00 88.69 85 SER A O 1
ATOM 661 N N . GLY A 1 86 ? 9.541 -6.726 -6.561 1.00 89.38 86 GLY A N 1
ATOM 662 C CA . GLY A 1 86 ? 8.890 -5.462 -6.906 1.00 89.38 86 GLY A CA 1
ATOM 663 C C . GLY A 1 86 ? 9.352 -4.261 -6.071 1.00 89.38 86 GLY A C 1
ATOM 664 O O . GLY A 1 86 ? 8.807 -3.168 -6.229 1.00 89.38 86 GLY A O 1
ATOM 665 N N . TYR A 1 87 ? 10.326 -4.426 -5.169 1.00 90.81 87 TYR A N 1
ATOM 666 C CA . TYR A 1 87 ? 10.891 -3.309 -4.408 1.00 90.81 87 TYR A CA 1
ATOM 667 C C . TYR A 1 87 ? 12.030 -2.630 -5.175 1.00 90.81 87 TYR A C 1
ATOM 669 O O . TYR A 1 87 ? 12.880 -3.315 -5.737 1.00 90.81 87 TYR A O 1
ATOM 677 N N . PRO A 1 88 ? 12.164 -1.292 -5.112 1.00 90.38 88 PRO A N 1
ATOM 678 C CA . PRO A 1 88 ? 13.248 -0.596 -5.806 1.00 90.38 88 PRO A CA 1
ATOM 679 C C . PRO A 1 88 ? 14.661 -0.978 -5.381 1.00 90.38 88 PRO A C 1
ATOM 681 O O . PRO A 1 88 ? 15.603 -0.693 -6.107 1.00 90.38 88 PRO A O 1
ATOM 684 N N . ALA A 1 89 ? 14.837 -1.545 -4.188 1.00 90.81 89 ALA A N 1
ATOM 685 C CA . ALA A 1 89 ? 16.144 -1.970 -3.698 1.00 90.81 89 ALA A CA 1
ATOM 686 C C . ALA A 1 89 ? 16.577 -3.329 -4.268 1.00 90.81 89 ALA A C 1
ATOM 688 O O . ALA A 1 89 ? 17.763 -3.645 -4.234 1.00 90.81 89 ALA A O 1
ATOM 689 N N . ASP A 1 90 ? 15.640 -4.114 -4.797 1.00 93.50 90 ASP A N 1
ATOM 690 C CA . ASP A 1 90 ? 15.893 -5.468 -5.269 1.00 93.50 90 ASP A CA 1
ATOM 691 C C . ASP A 1 90 ? 16.585 -5.464 -6.645 1.00 93.50 90 ASP A C 1
ATOM 693 O O . ASP A 1 90 ? 16.025 -4.934 -7.613 1.00 93.50 90 ASP A O 1
ATOM 697 N N . PRO A 1 91 ? 17.786 -6.064 -6.764 1.00 93.31 91 PRO A N 1
ATOM 698 C CA . PRO A 1 91 ? 18.506 -6.159 -8.030 1.00 93.31 91 PRO A CA 1
ATOM 699 C C . PRO A 1 91 ? 17.704 -6.828 -9.152 1.00 93.31 91 PRO A C 1
ATOM 701 O O . PRO A 1 91 ? 17.782 -6.373 -10.294 1.00 93.31 91 PRO A O 1
ATOM 704 N N . ALA A 1 92 ? 16.902 -7.855 -8.844 1.00 93.38 92 ALA A N 1
ATOM 705 C CA . ALA A 1 92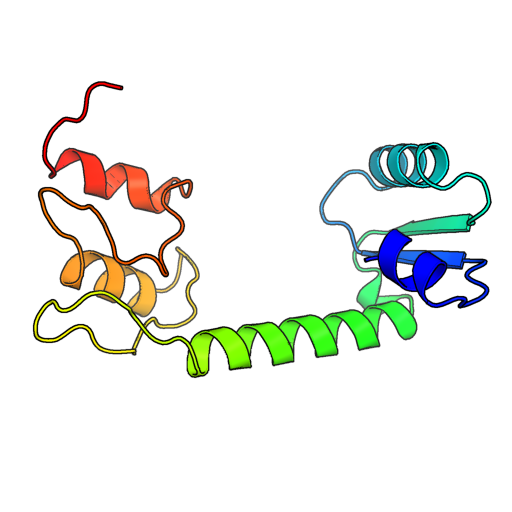 ? 16.084 -8.538 -9.847 1.00 93.38 92 ALA A CA 1
ATOM 706 C C . ALA A 1 92 ? 14.995 -7.606 -10.400 1.00 93.38 92 ALA A C 1
ATOM 708 O O . ALA A 1 92 ? 14.803 -7.529 -11.611 1.00 93.38 92 ALA A O 1
ATOM 709 N N . THR A 1 93 ? 14.357 -6.824 -9.521 1.00 93.44 93 THR A N 1
ATOM 710 C CA . THR A 1 93 ? 13.366 -5.808 -9.913 1.00 93.44 93 THR A CA 1
ATOM 711 C C . THR A 1 93 ? 13.993 -4.732 -10.805 1.00 93.44 93 THR A C 1
ATOM 713 O O . THR A 1 93 ? 13.429 -4.384 -11.841 1.00 93.44 93 THR A O 1
ATOM 716 N N . LYS A 1 94 ? 15.182 -4.222 -10.449 1.00 92.06 94 LYS A N 1
ATOM 717 C CA . LYS A 1 94 ? 15.893 -3.220 -11.268 1.00 92.06 94 LYS A CA 1
ATOM 718 C C . LYS A 1 94 ? 16.261 -3.760 -12.648 1.00 92.06 94 LYS A C 1
ATOM 720 O O . LYS A 1 94 ? 16.035 -3.080 -13.643 1.00 92.06 94 LYS A O 1
ATOM 725 N N . SER A 1 95 ? 16.805 -4.976 -12.703 1.00 92.25 95 SER A N 1
ATOM 726 C CA . SER A 1 95 ? 17.157 -5.619 -13.971 1.00 92.25 95 SER A CA 1
ATOM 727 C C . SER A 1 95 ? 15.923 -5.840 -14.840 1.00 92.25 95 SER A C 1
ATOM 729 O O . SER A 1 95 ? 15.989 -5.623 -16.047 1.00 92.25 95 SER A O 1
ATOM 731 N N . TRP A 1 96 ? 14.796 -6.228 -14.238 1.00 92.88 96 TRP A N 1
ATOM 732 C CA . TRP A 1 96 ? 13.549 -6.380 -14.972 1.00 92.88 96 TRP A CA 1
ATOM 733 C C . TRP A 1 96 ? 13.085 -5.048 -15.570 1.00 92.88 96 TRP A C 1
ATOM 735 O O . TRP A 1 96 ? 12.776 -5.005 -16.755 1.00 92.88 96 TRP A O 1
ATOM 745 N N . LEU A 1 97 ? 13.102 -3.954 -14.802 1.00 92.31 97 LEU A N 1
ATOM 746 C CA . LEU A 1 97 ? 12.738 -2.629 -15.319 1.00 92.31 97 LEU A CA 1
ATOM 747 C C . LEU A 1 97 ? 13.618 -2.218 -16.508 1.00 92.31 97 LEU A C 1
ATOM 749 O O . LEU A 1 97 ? 13.097 -1.780 -17.528 1.00 92.31 97 LEU A O 1
ATOM 753 N N . GLU A 1 98 ? 14.934 -2.403 -16.415 1.00 90.31 98 GLU A N 1
ATOM 754 C CA . GLU A 1 98 ? 15.858 -2.047 -17.502 1.00 90.31 98 GLU A CA 1
ATOM 755 C C . GLU A 1 98 ? 15.603 -2.820 -18.795 1.00 90.31 98 GLU A C 1
ATOM 757 O O . GLU A 1 98 ? 15.659 -2.241 -19.879 1.00 90.31 98 GLU A O 1
ATOM 762 N N . ASN A 1 99 ? 15.288 -4.109 -18.677 1.00 90.00 99 ASN A N 1
ATOM 763 C CA . ASN A 1 99 ? 15.053 -4.982 -19.825 1.00 90.00 99 ASN A CA 1
ATOM 764 C C . ASN A 1 99 ? 13.679 -4.772 -20.476 1.00 90.00 99 ASN A C 1
ATOM 766 O O . ASN A 1 99 ? 13.482 -5.184 -21.614 1.00 90.00 99 ASN A O 1
ATOM 770 N N . HIS A 1 100 ? 12.734 -4.147 -19.769 1.00 89.69 100 HIS A N 1
ATOM 771 C CA . HIS A 1 100 ? 11.345 -4.003 -20.220 1.00 89.69 100 HIS A CA 1
ATOM 772 C C . HIS A 1 100 ? 10.910 -2.541 -20.320 1.00 89.69 100 HIS A C 1
ATOM 774 O O . HIS A 1 100 ? 9.723 -2.235 -20.225 1.00 89.69 100 HIS A O 1
ATOM 780 N N . LYS A 1 101 ? 11.859 -1.622 -20.512 1.00 88.81 101 LYS A N 1
ATOM 781 C CA . LYS A 1 101 ? 11.552 -0.228 -20.837 1.00 88.81 101 LYS A CA 1
ATOM 782 C C . LYS A 1 101 ? 11.432 -0.029 -22.350 1.00 88.81 101 LYS A C 1
ATOM 784 O O . LYS A 1 101 ? 12.185 -0.603 -23.130 1.00 88.81 101 LYS A O 1
ATOM 789 N N . HIS A 1 102 ? 10.524 0.844 -22.756 1.00 88.88 102 HIS A N 1
ATOM 790 C CA . HIS A 1 102 ? 10.285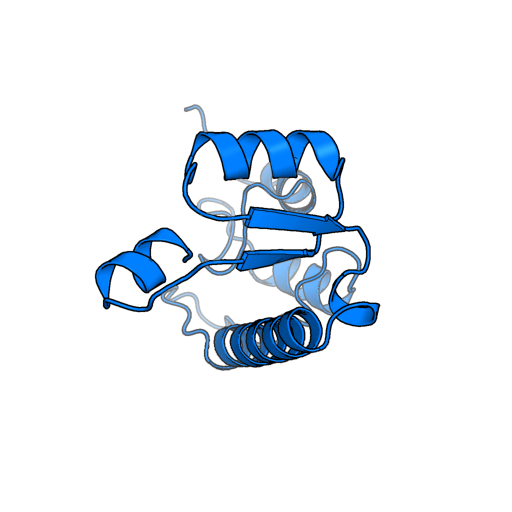 1.269 -24.126 1.00 88.88 102 HIS A CA 1
ATOM 791 C C . HIS A 1 102 ? 10.572 2.766 -24.263 1.00 88.88 102 HIS A C 1
ATOM 793 O O . HIS A 1 102 ? 10.145 3.562 -23.426 1.00 88.88 102 HIS A O 1
ATOM 799 N N . SER A 1 103 ? 11.244 3.168 -25.344 1.00 88.38 103 SER A N 1
ATOM 800 C CA . SER A 1 103 ? 11.6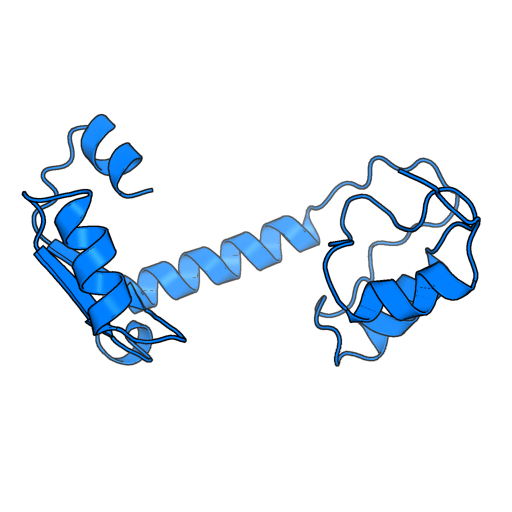52 4.564 -25.564 1.00 88.38 103 SER A CA 1
ATOM 801 C C . SER A 1 103 ? 10.471 5.533 -25.653 1.00 88.38 103 SER A C 1
ATOM 803 O O . SER A 1 103 ? 10.596 6.671 -25.217 1.00 88.38 103 SER A O 1
ATOM 805 N N . ILE A 1 104 ? 9.329 5.082 -26.179 1.00 88.62 104 ILE A N 1
ATOM 806 C CA . ILE A 1 104 ? 8.122 5.909 -26.351 1.00 88.62 104 ILE A CA 1
ATOM 807 C C . ILE A 1 104 ? 7.102 5.684 -25.225 1.00 88.62 104 ILE A C 1
ATOM 809 O O . ILE A 1 104 ? 6.500 6.632 -24.740 1.00 88.62 104 ILE A O 1
ATOM 813 N N . PHE A 1 105 ? 6.900 4.435 -24.795 1.00 89.62 105 PHE A N 1
ATOM 814 C CA . PHE A 1 105 ? 5.784 4.064 -23.910 1.00 89.62 105 PHE A CA 1
ATOM 815 C C . PHE A 1 105 ? 6.204 3.959 -22.438 1.00 89.62 105 PHE A C 1
ATOM 817 O O . PHE A 1 105 ? 5.358 3.827 -21.557 1.00 89.62 105 PHE A O 1
ATOM 824 N N . GLY A 1 106 ? 7.505 4.027 -22.145 1.00 91.06 106 GLY A N 1
ATOM 825 C CA . GLY A 1 106 ? 8.012 3.878 -20.789 1.00 91.06 106 GLY A CA 1
ATOM 826 C C . GLY A 1 106 ? 8.021 2.419 -20.354 1.00 91.06 106 GLY A C 1
ATOM 827 O O . GLY A 1 106 ? 8.912 1.682 -20.743 1.00 91.06 106 GLY A O 1
ATOM 828 N N . PHE A 1 107 ? 7.069 1.996 -19.531 1.00 91.31 107 PHE A N 1
ATOM 829 C CA . PHE A 1 107 ? 7.053 0.664 -18.920 1.00 91.31 107 PHE A CA 1
ATOM 830 C C . PHE A 1 107 ? 5.703 -0.038 -19.095 1.00 91.31 107 PHE A C 1
ATOM 832 O O . PHE A 1 107 ? 4.696 0.638 -19.305 1.00 91.31 107 PHE A O 1
ATOM 839 N N . PRO A 1 108 ? 5.647 -1.370 -18.924 1.00 91.31 108 PRO A N 1
ATOM 840 C CA . PRO A 1 108 ? 4.387 -2.085 -18.800 1.00 91.31 108 PRO A CA 1
ATOM 841 C C . PRO A 1 108 ? 3.526 -1.542 -17.653 1.00 91.31 108 PRO A C 1
ATOM 843 O O . PRO A 1 108 ? 4.041 -1.069 -16.636 1.00 91.31 108 PRO A O 1
ATOM 846 N N . THR A 1 109 ? 2.213 -1.678 -17.789 1.00 90.94 109 THR A N 1
ATOM 847 C CA . THR A 1 109 ? 1.145 -1.240 -16.872 1.00 90.94 109 THR A CA 1
ATOM 848 C C . THR A 1 109 ? 1.305 -1.734 -15.437 1.00 90.94 109 THR A C 1
ATOM 850 O O . THR A 1 109 ? 0.824 -1.092 -14.502 1.00 90.94 109 THR A O 1
ATOM 853 N N . LEU A 1 110 ? 2.025 -2.839 -15.232 1.00 92.06 110 LEU A N 1
ATOM 854 C CA . LEU A 1 110 ? 2.408 -3.319 -13.905 1.00 92.06 110 LEU A CA 1
ATOM 855 C C . LEU A 1 110 ? 3.234 -2.281 -13.116 1.00 92.06 110 LEU A C 1
ATOM 857 O O . LEU A 1 110 ? 3.186 -2.240 -11.881 1.00 92.06 110 LEU A O 1
ATOM 861 N N . VAL A 1 111 ? 4.020 -1.457 -13.811 1.00 92.69 111 VAL A N 1
ATOM 862 C CA . VAL A 1 111 ? 4.965 -0.516 -13.209 1.00 92.69 111 VAL A CA 1
ATOM 863 C C . VAL A 1 111 ? 4.252 0.747 -12.746 1.00 92.69 111 VAL A C 1
ATOM 865 O O . VAL A 1 111 ? 3.460 1.366 -13.447 1.00 92.69 111 VAL A O 1
ATOM 868 N N . ARG A 1 112 ? 4.587 1.189 -11.534 1.00 94.00 112 ARG A N 1
ATOM 869 C CA . ARG A 1 112 ? 4.069 2.435 -10.966 1.00 94.00 112 ARG A CA 1
ATOM 870 C C . ARG A 1 112 ? 4.946 3.612 -11.395 1.00 94.00 112 ARG A C 1
ATOM 872 O O . ARG A 1 112 ? 5.912 3.937 -10.707 1.00 94.00 112 ARG A O 1
ATOM 879 N N . PHE A 1 113 ? 4.565 4.286 -12.478 1.00 91.88 113 PHE A N 1
ATOM 880 C CA . PHE A 1 113 ? 5.302 5.413 -13.081 1.00 91.88 113 PHE A CA 1
ATOM 881 C C . PHE A 1 113 ? 5.616 6.559 -12.105 1.00 91.88 113 PHE A C 1
ATOM 883 O O . PHE A 1 113 ? 6.605 7.265 -12.275 1.00 91.88 113 PHE A O 1
ATOM 890 N N . SER A 1 114 ? 4.813 6.719 -11.049 1.00 92.19 114 SER A N 1
ATOM 891 C CA . SER A 1 114 ? 5.012 7.740 -10.015 1.00 92.19 114 SER A CA 1
ATOM 892 C C . SER A 1 114 ? 6.200 7.478 -9.078 1.00 92.19 114 SER A C 1
ATOM 894 O O . SER A 1 114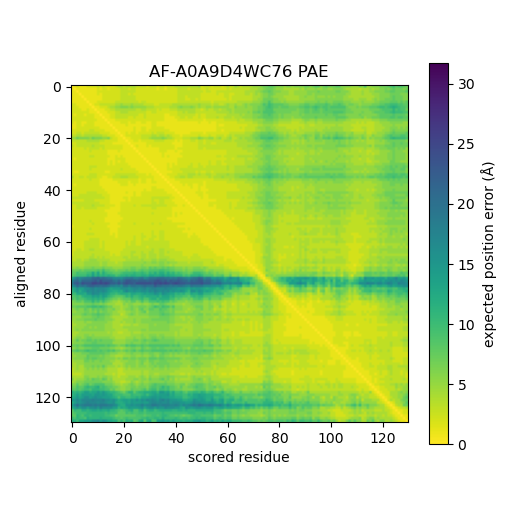 ? 6.502 8.320 -8.234 1.00 92.19 114 SER A O 1
ATOM 896 N N . TRP A 1 115 ? 6.840 6.305 -9.134 1.00 92.00 115 TRP A N 1
ATOM 897 C CA . TRP A 1 115 ? 8.001 6.013 -8.291 1.00 92.00 115 TRP A CA 1
ATOM 898 C C . TRP A 1 115 ? 9.238 6.749 -8.797 1.00 92.00 115 TRP A C 1
ATOM 900 O O . TRP A 1 115 ? 9.566 6.667 -9.976 1.00 92.00 115 TRP A O 1
ATOM 910 N N . GLY A 1 116 ? 9.994 7.373 -7.887 1.00 87.44 116 GLY A N 1
ATOM 911 C CA . GLY A 1 116 ? 11.229 8.092 -8.236 1.00 87.44 116 GLY A CA 1
ATOM 912 C C . GLY A 1 116 ? 12.278 7.223 -8.943 1.00 87.44 116 GLY A C 1
ATOM 913 O O . GLY A 1 116 ? 13.059 7.726 -9.743 1.00 87.44 116 GLY A O 1
ATOM 914 N N . THR A 1 117 ? 12.253 5.905 -8.718 1.00 86.69 117 THR A N 1
ATOM 915 C CA . THR A 1 117 ? 13.066 4.925 -9.458 1.00 86.69 117 THR A CA 1
ATOM 916 C C . THR A 1 117 ? 12.751 4.909 -10.954 1.00 86.69 117 THR A C 1
ATOM 918 O O . THR A 1 117 ? 13.645 4.674 -11.752 1.00 86.69 117 THR A O 1
ATOM 921 N N . CYS A 1 118 ? 11.510 5.193 -11.357 1.00 86.88 118 CYS A N 1
ATOM 922 C CA . CYS A 1 118 ? 11.128 5.279 -12.766 1.00 86.88 118 CYS A CA 1
ATOM 923 C C . CYS A 1 118 ? 11.663 6.562 -13.423 1.00 86.88 118 CYS A C 1
ATOM 925 O O . CYS A 1 118 ? 12.056 6.544 -14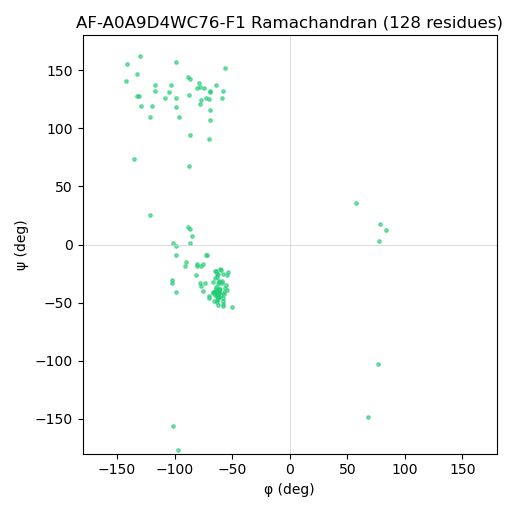.588 1.00 86.88 118 CYS A O 1
ATOM 927 N N . SER A 1 119 ? 11.747 7.664 -12.668 1.00 83.00 119 SER A N 1
ATOM 928 C CA . SER A 1 119 ? 12.170 8.976 -13.177 1.00 83.00 119 SER A CA 1
ATOM 929 C C . SER A 1 119 ? 13.570 8.974 -13.791 1.00 83.00 119 SER A C 1
ATOM 931 O O . SER A 1 119 ? 13.821 9.704 -14.748 1.00 83.00 119 SER A O 1
ATOM 933 N N . THR A 1 120 ? 14.491 8.153 -13.278 1.00 80.12 120 THR A N 1
ATOM 934 C CA . THR A 1 120 ? 15.839 8.029 -13.854 1.00 80.12 120 THR A CA 1
ATOM 935 C C . THR A 1 120 ? 15.824 7.404 -15.243 1.00 80.12 120 THR A C 1
ATOM 937 O O . THR A 1 120 ? 16.645 7.778 -16.076 1.00 80.12 120 THR A O 1
ATOM 940 N N . TYR A 1 121 ? 14.880 6.503 -15.519 1.00 78.69 121 TYR A N 1
ATOM 941 C CA . TYR A 1 121 ? 14.783 5.820 -16.807 1.00 78.69 121 TYR A CA 1
ATOM 942 C C . TYR A 1 121 ? 14.158 6.697 -17.893 1.00 78.69 121 TYR A C 1
ATOM 944 O O . TYR A 1 121 ? 14.593 6.640 -19.044 1.00 78.69 121 TYR A O 1
ATOM 952 N N . PHE A 1 122 ? 13.216 7.574 -17.531 1.00 78.81 122 PHE A N 1
ATOM 953 C CA . PHE A 1 122 ? 12.580 8.485 -18.490 1.00 78.81 122 PHE A CA 1
ATOM 954 C C . PHE A 1 122 ? 13.547 9.501 -19.105 1.00 78.81 122 PHE A C 1
ATOM 956 O O . PHE A 1 122 ? 13.318 9.935 -20.225 1.00 78.81 122 PHE A O 1
ATOM 963 N N . LYS A 1 123 ? 14.678 9.805 -18.451 1.00 78.50 123 LYS A N 1
ATOM 964 C CA . LYS A 1 123 ? 15.731 10.656 -19.039 1.00 78.50 123 LYS A CA 1
ATOM 965 C C . LYS A 1 123 ? 16.319 10.097 -20.339 1.00 78.50 123 LYS A C 1
ATOM 967 O O . LYS A 1 123 ? 16.914 10.848 -21.098 1.00 78.50 123 LYS A O 1
ATOM 972 N N . SER A 1 124 ? 16.198 8.786 -20.558 1.00 77.38 124 SER A N 1
ATOM 973 C CA . SER A 1 124 ? 16.672 8.102 -21.769 1.00 77.38 124 SER A CA 1
ATOM 974 C C . SER A 1 124 ? 15.571 7.840 -22.806 1.00 77.38 124 SER A C 1
ATOM 976 O O . SER A 1 124 ? 15.853 7.256 -23.849 1.00 77.38 124 SER A O 1
ATOM 978 N N . GLY A 1 125 ? 14.325 8.227 -22.512 1.00 82.69 125 GLY A N 1
ATOM 979 C CA . GLY A 1 125 ? 13.173 8.051 -23.396 1.00 82.69 125 GLY A CA 1
ATOM 980 C C . GLY A 1 125 ? 12.855 9.297 -24.223 1.00 82.69 125 GLY A C 1
ATOM 981 O O . GLY A 1 125 ? 13.558 10.304 -24.162 1.00 82.69 125 GLY A O 1
ATOM 982 N N . ALA A 1 126 ? 11.774 9.215 -24.994 1.00 88.75 126 ALA A N 1
ATOM 983 C CA . ALA A 1 126 ? 11.208 10.352 -25.704 1.00 88.75 126 ALA A CA 1
ATOM 984 C C . ALA A 1 126 ? 10.704 11.412 -24.711 1.00 88.75 126 ALA A C 1
ATOM 986 O O . ALA A 1 126 ? 10.069 11.089 -23.705 1.00 88.75 126 ALA A O 1
ATOM 987 N N . GLU A 1 127 ? 10.982 12.681 -25.004 1.00 89.19 127 GLU A N 1
ATOM 988 C CA . GLU A 1 127 ? 10.467 13.805 -24.227 1.00 89.19 127 GLU A CA 1
ATOM 989 C C . GLU A 1 127 ? 8.955 13.944 -24.444 1.00 89.19 127 GLU A C 1
ATOM 991 O O . GLU A 1 127 ? 8.476 13.934 -25.579 1.00 89.19 127 GLU A O 1
ATOM 996 N N . VAL A 1 128 ? 8.203 14.069 -23.348 1.00 88.69 128 VAL A N 1
ATOM 997 C CA . VAL A 1 128 ? 6.750 14.265 -23.375 1.00 88.69 128 VAL A CA 1
ATOM 998 C C . VAL A 1 128 ? 6.420 15.583 -22.689 1.00 88.69 128 VAL A C 1
ATOM 1000 O O . VAL A 1 128 ? 6.702 15.758 -21.503 1.00 88.69 128 VAL A O 1
ATOM 1003 N N . LEU A 1 129 ? 5.806 16.495 -23.440 1.00 88.62 129 LEU A N 1
ATOM 1004 C CA . LEU A 1 129 ? 5.263 17.754 -22.939 1.00 88.62 129 LEU A CA 1
ATOM 1005 C C . LEU A 1 129 ? 3.756 17.567 -22.730 1.00 88.62 129 LEU A C 1
ATOM 1007 O O . LEU A 1 129 ? 3.047 17.234 -23.680 1.00 88.62 129 LEU A O 1
ATOM 1011 N N . TRP A 1 130 ? 3.305 17.722 -21.485 1.00 88.06 130 TRP A N 1
ATOM 1012 C CA . TRP A 1 130 ? 1.909 17.561 -21.064 1.00 88.06 130 TRP A CA 1
ATOM 1013 C C . TRP A 1 130 ? 1.185 18.900 -20.959 1.00 88.06 130 TRP A C 1
ATOM 1015 O O . TRP A 1 130 ? 1.847 19.891 -20.572 1.00 88.06 130 TRP A O 1
#

pLDDT: mean 91.9, std 7.0, range [61.53, 98.5]

Secondary structure (DSSP, 8-state):
-HHHHHHTT----EEEEE-SS-HHHHHHHHHHH-TTSEEEEETTHHHH-HHHHHHHHHHHHHHHHHHHTPPP----TT--S--TTS-TT-HHHHHHHHHT-BTTTBS-TTS-TTSHHHHHHHTTS-----